Protein AF-A0A453P5A1-F1 (afdb_monomer)

Mean predicted aligned error: 5.41 Å

Organism: Aegilops tauschii subsp. strangulata (NCBI:txid200361)

Secondary structure (DSSP, 8-state):
-EETTSPBP-TTS--TT-SSPSSTT-EE---GGGHHHHHHHHHHH--

pLDDT: mean 83.48, std 8.36, range [62.72, 95.25]

Sequence (47 aa):
TCDWSGKPLDFGADLTGRRIIYPSGGVLATNGALHDKLVEMVSANYK

Radius of gyration: 12.09 Å; Cα contacts (8 Å, |Δi|>4): 37; chains: 1; bounding box: 27×23×25 Å

Structure (mmCIF, N/CA/C/O backbone):
data_AF-A0A453P5A1-F1
#
_entry.id   AF-A0A453P5A1-F1
#
loop_
_atom_site.group_PDB
_atom_site.id
_atom_site.type_symbol
_atom_site.label_atom_id
_atom_site.label_alt_id
_atom_site.label_comp_id
_atom_site.label_asym_id
_atom_site.label_entity_id
_atom_site.label_seq_id
_atom_site.pdbx_PDB_ins_code
_atom_site.Cartn_x
_atom_site.Cartn_y
_atom_site.Cartn_z
_atom_site.occupancy
_atom_site.B_iso_or_equiv
_atom_site.auth_seq_id
_atom_site.auth_comp_id
_atom_site.auth_asym_id
_atom_site.auth_atom_id
_atom_site.pdbx_PDB_model_num
ATOM 1 N N . THR A 1 1 ? -7.175 -5.591 -1.806 1.00 71.12 1 THR A N 1
ATOM 2 C CA . THR A 1 1 ? -5.714 -5.432 -1.953 1.00 71.12 1 THR A CA 1
ATOM 3 C C . THR A 1 1 ? -5.452 -4.438 -3.060 1.00 71.12 1 THR A C 1
ATOM 5 O O . THR A 1 1 ? -5.762 -4.733 -4.209 1.00 71.12 1 THR A O 1
ATOM 8 N N . CYS A 1 2 ? -4.959 -3.254 -2.709 1.00 83.62 2 CYS A N 1
ATOM 9 C CA . CYS A 1 2 ? -4.796 -2.102 -3.595 1.00 83.62 2 CYS A CA 1
ATOM 10 C C . CYS A 1 2 ? -3.502 -1.341 -3.253 1.00 83.62 2 CYS A C 1
ATOM 12 O O . CYS A 1 2 ? -2.875 -1.599 -2.219 1.00 83.62 2 CYS A O 1
ATOM 14 N N . ASP A 1 3 ? -3.103 -0.402 -4.106 1.00 86.56 3 ASP 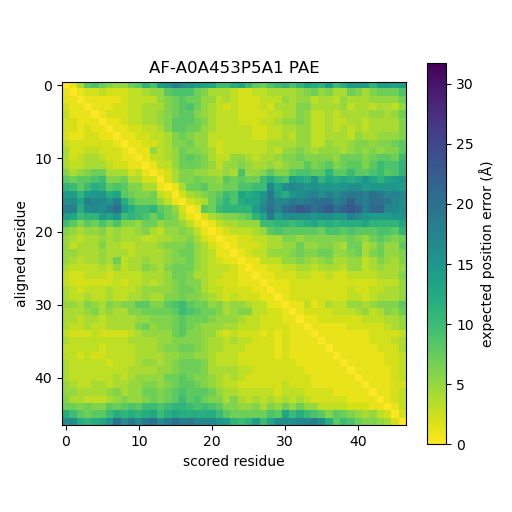A N 1
ATOM 15 C CA . ASP A 1 3 ? -2.109 0.606 -3.752 1.00 86.56 3 ASP A CA 1
ATOM 16 C C . ASP A 1 3 ? -2.656 1.582 -2.694 1.00 86.56 3 ASP A C 1
ATOM 18 O O . ASP A 1 3 ? -3.823 1.523 -2.293 1.00 86.56 3 ASP A O 1
ATOM 22 N N . TRP A 1 4 ? -1.799 2.482 -2.214 1.00 83.69 4 TRP A N 1
ATOM 23 C CA . TRP A 1 4 ? -2.181 3.487 -1.217 1.00 83.69 4 TRP A CA 1
ATOM 24 C C . TRP A 1 4 ? -3.318 4.419 -1.682 1.00 83.69 4 TRP A C 1
ATOM 26 O O . TRP A 1 4 ? -3.998 4.997 -0.840 1.00 83.69 4 TRP A O 1
ATOM 36 N N . SER A 1 5 ? -3.543 4.556 -2.993 1.00 84.06 5 SER A N 1
ATOM 37 C CA . SER A 1 5 ? -4.580 5.411 -3.585 1.00 84.06 5 SER A CA 1
ATOM 38 C C . SER A 1 5 ? -5.919 4.694 -3.799 1.00 84.06 5 SER A C 1
ATOM 40 O O . SER A 1 5 ? -6.871 5.301 -4.288 1.00 84.06 5 SER A O 1
ATOM 42 N N . GLY A 1 6 ? -6.004 3.407 -3.446 1.00 84.75 6 GLY A N 1
ATOM 43 C CA . GLY A 1 6 ? -7.192 2.578 -3.647 1.00 84.75 6 GLY A CA 1
ATOM 44 C C . GLY A 1 6 ? -7.259 1.892 -5.015 1.00 84.75 6 GLY A C 1
ATOM 45 O O . GLY A 1 6 ? -8.247 1.219 -5.308 1.00 84.75 6 GLY A O 1
ATOM 46 N N . LYS A 1 7 ? -6.228 2.004 -5.863 1.00 86.81 7 LYS A N 1
ATOM 47 C CA . LYS A 1 7 ? -6.211 1.335 -7.174 1.00 86.81 7 LYS A CA 1
ATOM 48 C C . LYS A 1 7 ? -5.771 -0.124 -7.042 1.00 86.81 7 LYS A C 1
ATOM 50 O O . LYS A 1 7 ? -4.872 -0.417 -6.254 1.00 86.81 7 LYS A O 1
ATOM 55 N N . PRO A 1 8 ? -6.351 -1.059 -7.812 1.00 88.81 8 PRO A N 1
ATOM 56 C CA . PRO A 1 8 ? -5.872 -2.438 -7.850 1.00 88.81 8 PRO A CA 1
ATOM 57 C C . PRO A 1 8 ? -4.372 -2.512 -8.166 1.00 88.81 8 PRO A C 1
ATOM 59 O O . PRO A 1 8 ? -3.875 -1.752 -8.995 1.00 88.81 8 PRO A O 1
ATOM 62 N N . LEU A 1 9 ? -3.658 -3.433 -7.513 1.00 87.06 9 LEU A N 1
ATOM 63 C CA . LEU A 1 9 ? -2.233 -3.636 -7.775 1.00 87.06 9 LEU A CA 1
ATOM 64 C C . LEU A 1 9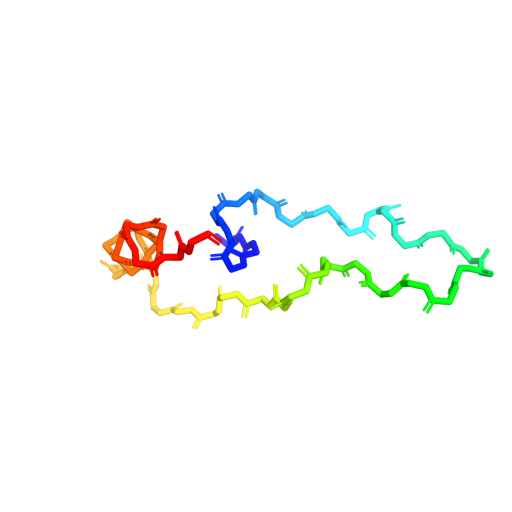 ? -2.028 -4.238 -9.171 1.00 87.06 9 LEU A C 1
ATOM 66 O O . LEU A 1 9 ? -2.478 -5.352 -9.439 1.00 87.06 9 LEU A O 1
ATOM 70 N N . ASP A 1 10 ? -1.314 -3.512 -10.030 1.00 84.94 10 ASP A N 1
ATOM 71 C CA . ASP A 1 10 ? -0.846 -4.004 -11.325 1.00 84.94 10 ASP A CA 1
ATOM 72 C C . ASP A 1 10 ? 0.589 -4.532 -11.205 1.00 84.94 10 ASP A C 1
ATOM 74 O O . ASP A 1 10 ? 1.564 -3.782 -11.242 1.00 84.94 10 ASP A O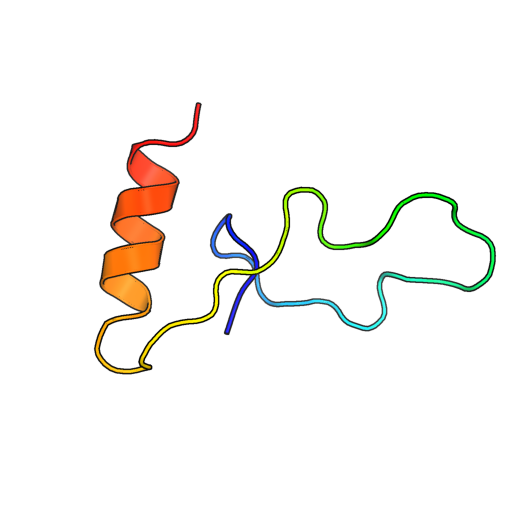 1
ATOM 78 N N . PHE A 1 11 ? 0.712 -5.849 -11.056 1.00 79.62 11 PHE A N 1
ATOM 79 C CA . PHE A 1 11 ? 2.003 -6.532 -10.965 1.00 79.62 11 PHE A CA 1
ATOM 80 C C . PHE A 1 11 ? 2.738 -6.630 -12.312 1.00 79.62 11 PHE A C 1
ATOM 82 O O . PHE A 1 11 ? 3.921 -6.960 -12.331 1.00 79.62 11 PHE A O 1
ATOM 89 N N . GLY A 1 12 ? 2.057 -6.366 -13.434 1.00 81.62 12 GLY A N 1
ATOM 90 C CA . GLY A 1 12 ? 2.649 -6.352 -14.774 1.00 81.62 12 GLY A CA 1
ATOM 91 C C . GLY A 1 12 ? 3.206 -4.987 -15.185 1.00 81.62 12 GLY A C 1
ATOM 92 O O . GLY A 1 12 ? 3.871 -4.888 -16.217 1.00 81.62 12 GLY A O 1
ATOM 93 N N . ALA A 1 13 ? 2.957 -3.942 -14.390 1.00 77.62 13 ALA A N 1
ATOM 94 C CA . ALA A 1 13 ? 3.408 -2.583 -14.675 1.00 77.62 13 ALA A CA 1
ATOM 95 C C . ALA A 1 13 ? 4.941 -2.422 -14.622 1.00 77.62 13 ALA A C 1
ATOM 97 O O . ALA A 1 13 ? 5.500 -1.578 -15.334 1.00 77.62 13 ALA A O 1
ATOM 98 N N . ASP A 1 14 ? 5.627 -3.238 -13.817 1.00 74.00 14 ASP A N 1
ATOM 99 C CA . ASP A 1 14 ? 7.088 -3.237 -13.709 1.00 74.00 14 ASP A CA 1
ATOM 100 C C . ASP A 1 14 ? 7.717 -4.0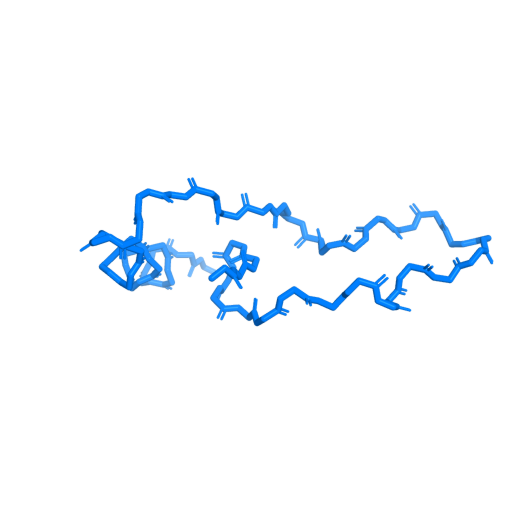81 -14.829 1.00 74.00 14 ASP A C 1
ATOM 102 O O . ASP A 1 14 ? 7.983 -5.276 -14.700 1.00 74.00 14 ASP A O 1
ATOM 106 N N . LEU A 1 15 ? 7.979 -3.431 -15.964 1.00 73.06 15 LEU A N 1
ATOM 107 C CA . LEU A 1 15 ? 8.756 -4.010 -17.061 1.00 73.06 15 LEU A CA 1
ATOM 108 C C . LEU A 1 15 ? 10.263 -3.890 -16.791 1.00 73.06 15 LEU A C 1
ATOM 110 O O . LEU A 1 15 ? 10.752 -2.861 -16.309 1.00 73.06 15 LEU A O 1
ATOM 114 N N . THR A 1 16 ? 11.016 -4.932 -17.159 1.00 69.69 16 THR A N 1
ATOM 115 C CA . THR A 1 16 ? 12.475 -4.995 -17.004 1.00 69.69 16 THR A CA 1
ATOM 116 C C . THR A 1 16 ? 13.144 -3.747 -17.592 1.00 69.69 16 THR A C 1
ATOM 118 O O . THR A 1 16 ? 12.957 -3.425 -18.763 1.00 69.69 16 THR A O 1
ATOM 121 N N . GLY A 1 17 ? 13.938 -3.040 -16.780 1.00 65.56 17 GLY A N 1
ATOM 122 C CA . GLY A 1 17 ? 14.728 -1.884 -17.220 1.00 65.56 17 GLY A CA 1
ATOM 123 C C . GLY A 1 17 ? 14.159 -0.503 -16.872 1.00 65.56 17 GLY A C 1
ATOM 124 O O . GLY A 1 17 ? 14.795 0.500 -17.199 1.00 65.56 17 GLY A O 1
ATOM 125 N N . ARG A 1 18 ? 13.014 -0.400 -16.180 1.00 62.72 18 ARG A N 1
ATOM 126 C CA . ARG A 1 18 ? 12.554 0.885 -15.621 1.00 62.72 18 ARG A CA 1
ATOM 127 C C . ARG A 1 18 ? 13.160 1.158 -14.242 1.00 62.72 18 ARG A C 1
ATOM 129 O O . ARG A 1 18 ? 13.249 0.281 -13.396 1.00 62.72 18 ARG A O 1
ATOM 136 N N . ARG A 1 19 ? 13.549 2.419 -14.012 1.00 71.56 19 ARG A N 1
ATOM 137 C CA . ARG A 1 19 ? 14.046 2.940 -12.719 1.00 71.56 19 ARG A CA 1
ATOM 138 C C . ARG A 1 19 ? 12.910 3.377 -11.775 1.00 71.56 19 ARG A C 1
ATOM 140 O O . ARG A 1 19 ? 13.173 3.855 -10.677 1.00 71.56 19 ARG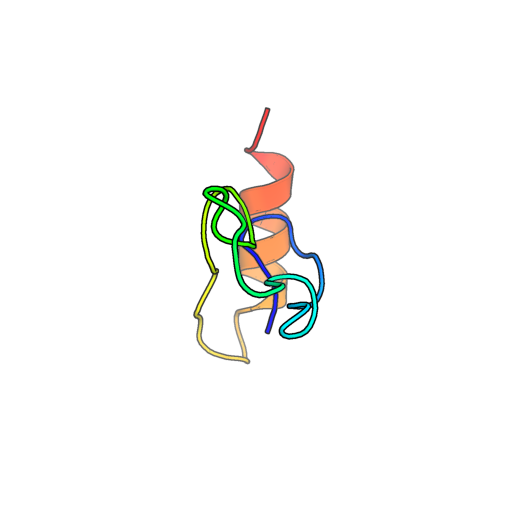 A O 1
ATOM 147 N N . ILE A 1 20 ? 11.662 3.269 -12.230 1.00 70.56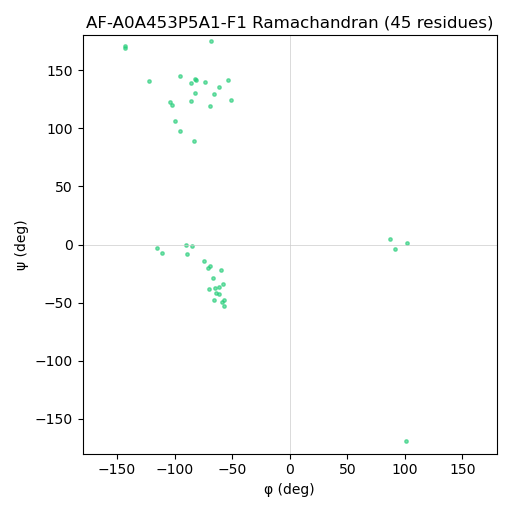 20 ILE A N 1
ATOM 148 C CA . ILE A 1 20 ? 10.460 3.635 -11.480 1.00 70.56 20 ILE A CA 1
ATOM 149 C C . ILE A 1 20 ? 9.846 2.334 -10.977 1.00 70.56 20 ILE A C 1
ATOM 151 O O . ILE A 1 20 ? 9.519 1.488 -11.799 1.00 70.56 20 ILE A O 1
ATOM 155 N N . ILE A 1 21 ? 9.724 2.203 -9.656 1.00 78.25 21 ILE A N 1
ATOM 156 C CA . ILE A 1 21 ? 9.075 1.069 -8.992 1.00 78.25 21 ILE A CA 1
ATOM 157 C C . IL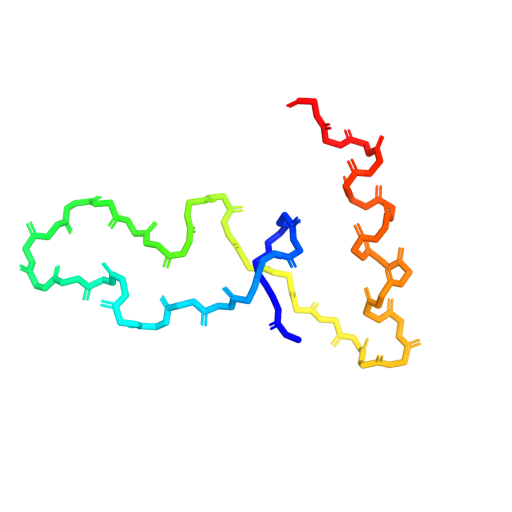E A 1 21 ? 7.578 1.367 -8.927 1.00 78.25 21 ILE A C 1
ATOM 159 O O . ILE A 1 21 ? 7.184 2.416 -8.399 1.00 78.25 21 ILE A O 1
ATOM 163 N N . TYR A 1 22 ? 6.753 0.480 -9.473 1.00 81.50 22 TYR A N 1
ATOM 164 C CA . TYR A 1 22 ? 5.300 0.567 -9.378 1.00 81.50 22 TYR A CA 1
ATOM 165 C C . TYR A 1 22 ? 4.757 -0.282 -8.206 1.00 81.50 22 TYR A C 1
ATOM 167 O O . 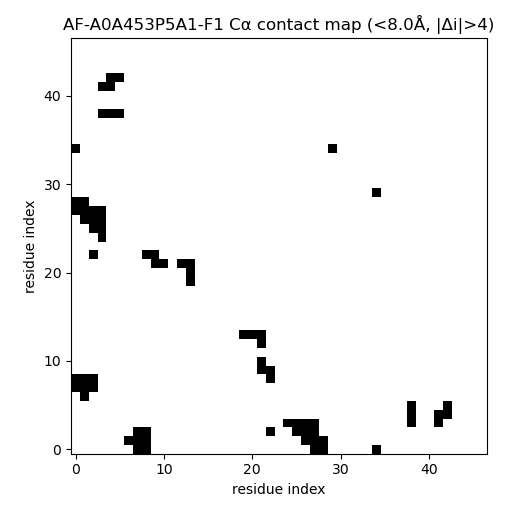TYR A 1 22 ? 5.280 -1.361 -7.937 1.00 81.50 22 TYR A O 1
ATOM 175 N N . PRO A 1 23 ? 3.688 0.155 -7.506 1.00 85.31 23 PRO A N 1
ATOM 176 C CA . PRO A 1 23 ? 3.037 1.461 -7.593 1.00 85.31 23 PRO A CA 1
ATOM 177 C C . PRO A 1 23 ? 3.871 2.570 -6.947 1.00 85.31 23 PRO A C 1
ATOM 179 O O . PRO A 1 23 ? 4.448 2.420 -5.867 1.00 85.31 23 PRO A O 1
ATOM 182 N N . SER A 1 24 ? 3.884 3.734 -7.595 1.00 83.44 24 SER A N 1
ATOM 183 C CA . SER A 1 24 ? 4.505 4.924 -7.018 1.00 83.44 24 SER A CA 1
ATOM 184 C C . SER A 1 24 ? 3.729 5.360 -5.771 1.00 83.44 24 SER A C 1
ATOM 186 O O . SER A 1 24 ? 2.506 5.474 -5.813 1.00 83.44 24 SER A O 1
ATOM 188 N N . GLY A 1 25 ? 4.438 5.582 -4.662 1.00 83.06 25 GLY A N 1
ATOM 189 C CA . GLY A 1 25 ? 3.860 5.955 -3.365 1.00 83.06 25 GLY A CA 1
ATOM 190 C C . GLY A 1 25 ? 3.524 4.780 -2.433 1.00 83.06 25 GLY A C 1
ATOM 191 O O . GLY A 1 25 ? 3.188 5.016 -1.277 1.00 83.06 25 GLY A O 1
ATOM 192 N N . GLY A 1 26 ? 3.692 3.527 -2.877 1.00 86.06 26 GLY A N 1
ATOM 193 C CA . GLY A 1 26 ? 3.674 2.343 -2.007 1.00 86.06 26 GLY A CA 1
ATOM 194 C C . GLY A 1 26 ? 2.376 1.526 -2.005 1.00 86.06 26 GLY A C 1
ATOM 195 O O . GLY A 1 26 ? 1.495 1.687 -2.846 1.00 86.06 26 GLY A O 1
ATOM 196 N N . VAL A 1 27 ? 2.276 0.589 -1.062 1.00 88.75 27 VAL A N 1
ATOM 197 C CA . VAL A 1 27 ? 1.177 -0.387 -0.980 1.00 88.75 27 VAL A CA 1
ATOM 198 C C . VAL A 1 27 ? 0.470 -0.267 0.365 1.00 88.75 27 VAL A C 1
ATOM 200 O O . VAL A 1 27 ? 1.126 -0.110 1.396 1.00 88.75 27 VAL A O 1
ATOM 203 N N . LEU A 1 28 ? -0.860 -0.389 0.363 1.00 89.31 28 LEU A N 1
ATOM 204 C CA . LEU A 1 28 ? -1.669 -0.431 1.578 1.00 89.31 28 LEU A CA 1
ATOM 205 C C . LEU A 1 28 ? -2.034 -1.882 1.927 1.00 89.31 28 LEU A C 1
ATOM 207 O O . LEU A 1 28 ? -2.892 -2.501 1.296 1.00 89.31 28 LEU A O 1
ATOM 211 N N . ALA A 1 29 ? -1.385 -2.422 2.960 1.00 90.69 29 ALA A N 1
ATOM 212 C CA . ALA A 1 29 ? -1.674 -3.744 3.511 1.00 90.69 29 ALA A CA 1
ATOM 213 C C . ALA A 1 29 ? -2.461 -3.612 4.822 1.00 90.69 29 ALA A C 1
ATOM 215 O O . ALA A 1 29 ? -2.012 -2.961 5.763 1.00 90.69 29 ALA A O 1
ATOM 216 N N . TH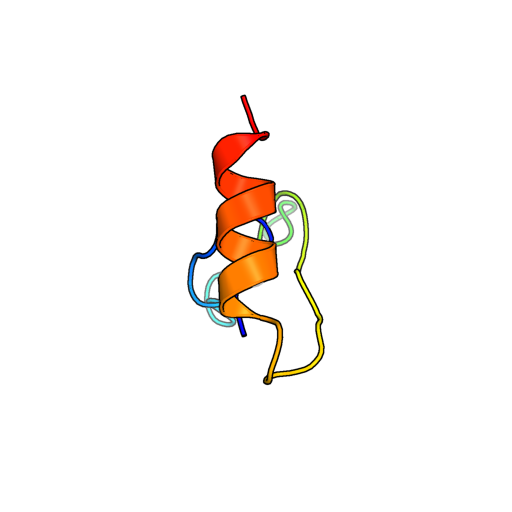R A 1 30 ? -3.645 -4.223 4.891 1.00 91.00 30 THR A N 1
ATOM 217 C CA . THR A 1 30 ? -4.553 -4.102 6.042 1.00 91.00 30 THR A CA 1
ATOM 218 C C . THR A 1 30 ? -5.265 -5.420 6.329 1.00 91.00 30 THR A C 1
ATOM 220 O O . THR A 1 30 ? -5.260 -6.344 5.517 1.00 91.00 30 THR A O 1
ATOM 223 N N . ASN A 1 31 ? -5.962 -5.480 7.465 1.00 92.44 31 ASN A N 1
ATOM 224 C CA . ASN A 1 31 ? -7.004 -6.481 7.677 1.00 92.44 31 ASN A CA 1
ATOM 225 C C . ASN A 1 31 ? -8.116 -6.295 6.625 1.00 92.44 31 ASN A C 1
ATOM 227 O O . ASN A 1 31 ? -8.556 -5.165 6.394 1.00 92.44 31 ASN A O 1
ATOM 231 N N . GLY A 1 32 ? -8.586 -7.390 6.020 1.00 89.44 32 GLY A N 1
ATOM 232 C CA . GLY A 1 32 ? -9.670 -7.376 5.034 1.00 89.44 32 GLY A CA 1
ATOM 233 C C . GLY A 1 32 ? -10.974 -6.767 5.559 1.00 89.44 32 GLY A C 1
ATOM 234 O O . GLY A 1 32 ? -11.640 -6.051 4.825 1.00 89.44 32 GLY A O 1
ATOM 235 N N . ALA A 1 33 ? -11.294 -6.946 6.844 1.00 95.25 33 ALA A N 1
ATOM 236 C CA . ALA A 1 33 ? -12.508 -6.391 7.454 1.00 95.25 33 ALA A CA 1
ATOM 237 C C . ALA A 1 33 ? -12.494 -4.856 7.588 1.00 95.25 33 ALA A C 1
ATOM 239 O O . ALA A 1 33 ? -13.538 -4.240 7.797 1.00 95.25 33 ALA A O 1
ATOM 240 N N . LEU A 1 34 ? -11.313 -4.238 7.514 1.00 94.25 34 LEU A N 1
ATOM 241 C CA . LEU A 1 34 ? -11.127 -2.793 7.677 1.00 94.25 34 LEU A CA 1
ATOM 242 C C . LEU A 1 34 ? -10.624 -2.111 6.402 1.00 94.25 34 LEU A C 1
ATOM 244 O O . LEU A 1 34 ? -10.469 -0.893 6.403 1.00 94.25 34 LEU A O 1
ATOM 248 N N . HIS A 1 35 ? -10.355 -2.876 5.341 1.00 92.12 35 HIS A N 1
ATOM 249 C CA . HIS A 1 35 ? -9.656 -2.386 4.157 1.00 92.12 35 HIS A CA 1
ATOM 250 C C . HIS A 1 35 ? -10.364 -1.187 3.529 1.00 92.12 35 HIS A C 1
ATOM 252 O O . HIS A 1 35 ? -9.761 -0.126 3.409 1.00 92.12 35 HIS A O 1
ATOM 258 N N . ASP A 1 36 ? -11.658 -1.318 3.243 1.00 90.44 36 ASP A N 1
ATOM 259 C CA . ASP A 1 36 ? -12.413 -0.283 2.531 1.00 90.44 36 ASP A CA 1
ATOM 260 C C . ASP A 1 36 ? -12.518 1.020 3.336 1.00 90.44 36 ASP A C 1
ATOM 262 O O . ASP A 1 36 ? -12.360 2.105 2.784 1.00 90.44 36 ASP A O 1
ATOM 266 N N . LYS A 1 37 ? -12.677 0.923 4.665 1.00 93.25 37 LYS A N 1
ATOM 267 C CA . LYS A 1 37 ? -12.696 2.098 5.555 1.00 93.25 37 LYS A CA 1
ATOM 268 C C . LYS A 1 37 ? -11.357 2.828 5.560 1.00 93.25 37 LYS A C 1
ATOM 270 O O . LYS A 1 37 ? -11.315 4.053 5.567 1.00 93.25 37 LYS A O 1
ATOM 275 N N . LEU A 1 38 ? -10.257 2.077 5.587 1.00 92.56 38 LEU A N 1
ATOM 276 C CA . LEU A 1 38 ? -8.920 2.662 5.578 1.00 92.56 38 LEU A CA 1
ATOM 277 C C . LEU A 1 38 ? -8.596 3.282 4.216 1.00 92.56 38 LEU A C 1
ATOM 279 O O . LEU A 1 38 ? -8.019 4.364 4.189 1.00 92.56 38 LEU A O 1
ATOM 283 N N . VAL A 1 39 ? -9.014 2.658 3.111 1.00 90.44 39 VAL A N 1
ATOM 284 C CA . VAL A 1 39 ? -8.906 3.243 1.766 1.00 90.44 39 VAL A CA 1
ATOM 285 C C . VAL A 1 39 ? -9.659 4.572 1.703 1.00 90.44 39 VAL A C 1
ATOM 287 O O . VAL A 1 39 ? -9.065 5.575 1.321 1.00 90.44 39 VAL A O 1
ATOM 290 N N . GLU A 1 40 ? -10.914 4.620 2.158 1.00 90.56 40 GLU A N 1
ATOM 291 C CA . GLU A 1 40 ? -11.717 5.851 2.185 1.00 90.56 40 GLU A CA 1
ATOM 292 C C . GLU A 1 40 ? -11.033 6.968 2.987 1.00 90.56 40 GLU A C 1
ATOM 294 O O . GLU A 1 40 ? -10.889 8.092 2.502 1.00 90.56 40 GLU A O 1
ATOM 299 N N . MET A 1 41 ? -10.552 6.655 4.195 1.00 92.19 41 MET A N 1
ATOM 300 C CA . MET A 1 41 ? -9.855 7.623 5.044 1.00 92.19 41 MET A CA 1
ATOM 301 C C . MET A 1 41 ? -8.573 8.148 4.394 1.00 92.19 41 MET A C 1
ATOM 303 O O . MET A 1 41 ? -8.306 9.348 4.462 1.00 92.19 41 MET A O 1
ATOM 307 N N . VAL A 1 42 ? -7.774 7.280 3.772 1.00 89.19 42 VAL A N 1
ATOM 308 C CA . VAL A 1 42 ? -6.537 7.685 3.090 1.00 89.19 42 VAL A CA 1
ATOM 309 C C . VAL A 1 42 ? -6.861 8.565 1.884 1.00 89.19 42 VAL A C 1
ATOM 311 O O . VAL A 1 42 ? -6.297 9.652 1.764 1.00 89.19 42 VAL A O 1
ATOM 314 N N . SER A 1 43 ? -7.815 8.161 1.043 1.00 84.69 43 SER A N 1
ATOM 315 C CA . SER A 1 43 ? -8.237 8.928 -0.133 1.00 84.69 43 SER A CA 1
ATOM 316 C C . SER A 1 43 ? -8.808 10.301 0.227 1.00 84.69 43 SER A C 1
ATOM 318 O O . SER A 1 43 ? -8.545 11.265 -0.482 1.00 84.69 43 SER A O 1
ATOM 320 N N . ALA A 1 44 ? -9.544 10.422 1.336 1.00 88.19 44 ALA A N 1
ATOM 321 C CA . ALA A 1 44 ? -10.107 11.696 1.789 1.00 88.19 44 ALA A CA 1
ATOM 322 C C . ALA A 1 44 ? -9.058 12.685 2.333 1.00 88.19 44 ALA A C 1
ATOM 324 O O . ALA A 1 44 ? -9.330 13.882 2.416 1.00 88.19 44 ALA A O 1
ATOM 325 N N . ASN A 1 45 ? -7.878 12.199 2.733 1.00 84.44 45 ASN A N 1
ATOM 326 C CA . ASN A 1 45 ? -6.831 13.009 3.366 1.00 84.44 45 ASN A CA 1
ATOM 327 C C . ASN A 1 45 ? -5.587 13.208 2.489 1.00 84.44 45 ASN A C 1
ATOM 329 O O . ASN A 1 45 ? -4.701 13.988 2.847 1.00 84.44 45 ASN A O 1
ATOM 333 N N . TYR A 1 46 ? -5.509 12.526 1.350 1.00 75.31 46 TYR A N 1
ATOM 334 C CA . TYR A 1 46 ? -4.448 12.722 0.375 1.00 75.31 46 TYR A CA 1
ATOM 335 C C . TYR A 1 46 ? -4.760 13.931 -0.527 1.00 75.31 46 TYR A C 1
ATOM 337 O O . TYR A 1 46 ? -5.873 14.047 -1.034 1.00 75.31 46 TYR A O 1
ATOM 345 N N . LYS A 1 47 ? -3.793 14.845 -0.691 1.00 63.94 47 LYS A N 1
ATOM 346 C CA . LYS A 1 47 ? -3.918 16.071 -1.500 1.00 63.94 47 LYS A CA 1
ATOM 347 C C . LYS A 1 47 ? -3.418 15.879 -2.923 1.00 63.94 47 LYS A C 1
ATOM 349 O O . LYS A 1 47 ? -2.334 15.275 -3.072 1.00 63.94 47 LYS A O 1
#

Solvent-accessible surface area (backbone atoms only — not comparable to full-atom values): 3133 Å² total; per-residue (Å²): 124,26,29,54,81,59,46,72,70,64,82,78,71,63,53,92,87,61,94,66,68,70,60,76,91,42,73,48,86,69,60,80,95,48,39,69,64,52,38,50,56,43,51,73,70,60,130

Foldseek 3Di:
DAALQRHRFDPVPDDPPDPDDPPPPGHDDDDPVCVVVSNVVSNVPDD